Protein AF-A0A960MSH1-F1 (afdb_monomer_lite)

Folds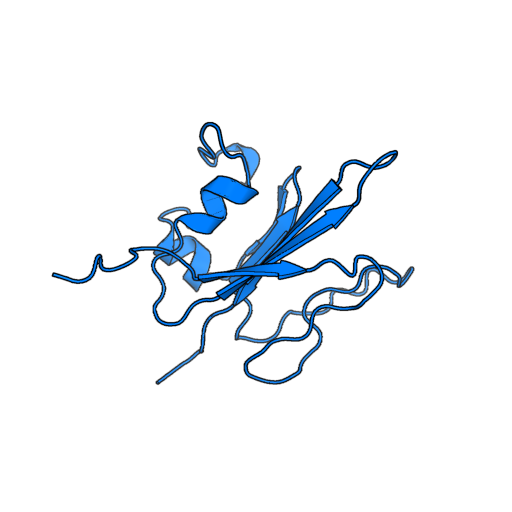eek 3Di:
DPPPQQWAAEDEDADQQDFDADPPPRHGAGHNDDPDPPPPDGPPFWAWKDKQVWTPDHDPVNCVQLVQVVPDTVRDCCPPCGPNSSNRNRRAPPKYKYWYADDPPVRMIIIIIGDDPDD

Secondary structure (DSSP, 8-state):
------S-EEEEES-SSSPEEPTTT--EEE-SS-S-----PPPTTEEEEEETTEEEEE-HHHHHHHT-TT--GGGS--GGGHHHHHHTT---TT-EEEEEEE-TTT-EEEEEEE--S--

Structure (mmCIF, N/CA/C/O backbone):
data_AF-A0A960MSH1-F1
#
_entry.id   AF-A0A960MSH1-F1
#
loop_
_atom_site.group_PDB
_atom_site.id
_atom_site.type_symbol
_atom_site.label_atom_id
_atom_site.label_alt_id
_atom_site.label_comp_id
_atom_site.label_asym_id
_atom_site.label_entity_id
_atom_site.label_seq_id
_atom_site.pdbx_PDB_ins_code
_atom_site.Cartn_x
_atom_site.Cartn_y
_atom_site.Cartn_z
_atom_site.occupancy
_atom_site.B_iso_or_equiv
_atom_site.auth_seq_id
_atom_site.auth_comp_id
_atom_site.auth_asym_id
_atom_site.auth_atom_id
_atom_site.pdbx_PDB_model_num
ATOM 1 N N . MET A 1 1 ? 14.707 -13.892 22.838 1.00 38.44 1 MET A N 1
ATOM 2 C CA . MET A 1 1 ? 13.590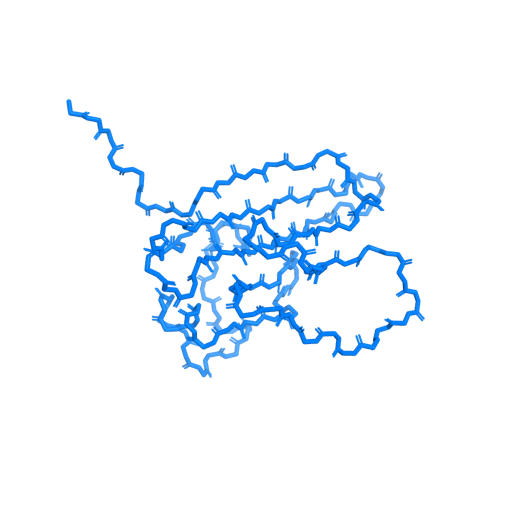 -12.949 22.614 1.00 38.44 1 MET A CA 1
ATOM 3 C C . MET A 1 1 ? 13.435 -12.816 21.108 1.00 38.44 1 MET A C 1
ATOM 5 O O . MET A 1 1 ? 14.391 -12.403 20.467 1.00 38.44 1 MET A O 1
ATOM 9 N N . LYS A 1 2 ? 12.336 -13.308 20.522 1.00 41.94 2 LYS A N 1
ATOM 10 C CA . LYS A 1 2 ? 12.102 -13.177 19.074 1.00 41.94 2 LYS A CA 1
ATOM 11 C C . LYS A 1 2 ? 11.773 -11.710 18.800 1.00 41.94 2 LYS A C 1
ATOM 13 O O . LYS A 1 2 ? 10.944 -11.150 19.511 1.00 41.94 2 LYS A O 1
ATOM 18 N N . GLN A 1 3 ? 12.471 -11.093 17.852 1.00 42.44 3 GLN A N 1
ATOM 19 C CA . GLN A 1 3 ? 12.178 -9.729 17.425 1.00 42.44 3 GLN A CA 1
ATOM 20 C C . GLN A 1 3 ? 10.721 -9.696 16.950 1.00 42.44 3 GLN A C 1
ATOM 22 O O . GLN A 1 3 ? 10.353 -10.428 16.034 1.00 42.44 3 GLN A O 1
ATOM 27 N N . SER A 1 4 ? 9.881 -8.922 17.634 1.00 51.59 4 SER A N 1
ATOM 28 C CA . SER A 1 4 ? 8.543 -8.606 17.149 1.00 51.59 4 SER A CA 1
ATOM 29 C C . SER A 1 4 ? 8.742 -7.724 15.926 1.00 51.59 4 SER A C 1
ATOM 31 O O . SER A 1 4 ? 9.224 -6.604 16.066 1.00 51.59 4 SER A O 1
ATOM 33 N N . GLN A 1 5 ? 8.468 -8.236 14.731 1.00 54.06 5 GLN A N 1
ATOM 34 C CA . GLN A 1 5 ? 8.524 -7.432 13.516 1.00 54.06 5 GLN A CA 1
ATOM 35 C C . GLN A 1 5 ? 7.362 -6.428 13.589 1.00 54.06 5 GLN A C 1
ATOM 37 O O . GLN A 1 5 ? 6.200 -6.818 13.555 1.00 54.06 5 GLN A O 1
ATOM 42 N N . THR A 1 6 ? 7.663 -5.149 13.812 1.00 66.88 6 THR A N 1
ATOM 43 C CA . THR A 1 6 ? 6.673 -4.073 14.010 1.00 66.88 6 THR A CA 1
ATOM 44 C C . THR A 1 6 ? 6.268 -3.424 12.683 1.00 66.88 6 THR A C 1
ATOM 46 O O . THR A 1 6 ? 6.321 -2.205 12.554 1.00 66.88 6 THR A O 1
ATOM 49 N N . GLY A 1 7 ? 5.924 -4.228 11.677 1.00 79.62 7 GLY A N 1
ATOM 50 C CA . GLY A 1 7 ? 5.531 -3.740 10.355 1.00 79.62 7 GLY A CA 1
ATOM 51 C C . GLY A 1 7 ? 4.824 -4.811 9.527 1.00 79.62 7 GLY A C 1
ATOM 52 O O . GLY A 1 7 ? 4.854 -5.994 9.873 1.00 79.62 7 GLY A O 1
ATOM 53 N N . ILE A 1 8 ? 4.186 -4.379 8.444 1.00 95.88 8 ILE A N 1
ATOM 54 C CA . ILE A 1 8 ? 3.476 -5.233 7.487 1.00 95.88 8 ILE A CA 1
ATOM 55 C C . ILE A 1 8 ? 4.394 -6.322 6.913 1.00 95.88 8 ILE A C 1
ATOM 57 O O . ILE A 1 8 ? 5.559 -6.075 6.592 1.00 95.88 8 ILE A O 1
ATOM 61 N N . GLN A 1 9 ? 3.876 -7.544 6.763 1.00 97.06 9 GLN A N 1
ATOM 62 C CA . GLN A 1 9 ? 4.626 -8.619 6.109 1.00 97.06 9 GLN A CA 1
ATOM 63 C C . GLN A 1 9 ? 4.782 -8.301 4.622 1.00 97.06 9 GLN A C 1
ATOM 65 O O . GLN A 1 9 ? 3.812 -7.929 3.973 1.00 97.06 9 GLN A O 1
ATOM 70 N N . ARG A 1 10 ? 5.975 -8.480 4.055 1.00 95.94 10 ARG A N 1
ATOM 71 C CA . ARG A 1 10 ? 6.237 -8.224 2.632 1.00 95.94 10 ARG A CA 1
ATOM 72 C C . ARG A 1 10 ? 6.391 -9.531 1.863 1.00 95.94 10 ARG A C 1
ATOM 74 O O . ARG A 1 10 ? 7.136 -10.409 2.290 1.00 95.94 10 ARG A O 1
ATOM 81 N N . VAL A 1 11 ? 5.749 -9.615 0.701 1.00 96.25 11 VAL A N 1
ATOM 82 C CA . VAL A 1 11 ? 5.972 -10.665 -0.298 1.00 96.25 11 VAL A CA 1
ATOM 83 C C . VAL A 1 11 ? 6.335 -10.008 -1.623 1.00 96.25 11 VAL A C 1
ATOM 85 O O . VAL A 1 11 ? 5.593 -9.169 -2.131 1.00 96.25 11 VAL A O 1
ATOM 88 N N . GLU A 1 12 ? 7.477 -10.390 -2.181 1.00 95.00 12 GLU A N 1
ATOM 89 C CA . GLU A 1 12 ? 7.897 -9.947 -3.510 1.00 95.00 12 GLU A CA 1
ATOM 90 C C . GLU A 1 12 ? 7.407 -10.940 -4.558 1.00 95.00 12 GLU A C 1
ATOM 92 O O . GLU A 1 12 ? 7.591 -12.154 -4.425 1.00 95.00 12 GLU A O 1
ATOM 97 N N . LEU A 1 13 ? 6.745 -10.420 -5.586 1.00 91.44 13 LEU A N 1
ATOM 98 C CA . LEU A 1 13 ? 6.201 -11.203 -6.682 1.00 91.44 13 LEU A CA 1
ATOM 99 C C . LEU A 1 13 ? 7.072 -10.998 -7.925 1.00 91.44 13 LEU A C 1
ATOM 101 O O . LEU A 1 13 ? 7.352 -9.874 -8.328 1.00 91.44 13 LEU A O 1
ATOM 105 N N . ASN A 1 14 ? 7.466 -12.104 -8.557 1.00 85.69 14 ASN A N 1
ATOM 106 C CA . ASN A 1 14 ? 8.267 -12.089 -9.788 1.00 85.69 14 ASN A CA 1
ATOM 107 C C . ASN A 1 14 ? 7.409 -12.019 -11.065 1.00 85.69 14 ASN A C 1
ATOM 109 O O . ASN A 1 14 ? 7.944 -11.932 -12.167 1.00 85.69 14 ASN A O 1
ATOM 113 N N . CYS A 1 15 ? 6.086 -12.128 -10.932 1.00 77.25 15 CYS A N 1
ATOM 114 C CA . CYS A 1 15 ? 5.139 -12.094 -12.038 1.00 77.25 15 CYS A CA 1
ATOM 115 C C . CYS A 1 15 ? 4.523 -10.696 -12.162 1.00 77.25 15 CYS A C 1
ATOM 117 O O . CYS A 1 15 ? 3.683 -10.311 -11.357 1.00 77.25 15 CYS A O 1
ATOM 119 N N . TYR A 1 16 ? 4.944 -9.957 -13.186 1.00 75.19 16 TYR A N 1
ATOM 120 C CA . TYR A 1 16 ? 4.487 -8.592 -13.453 1.00 75.19 16 TYR A CA 1
ATOM 121 C C . TYR A 1 16 ? 3.272 -8.517 -14.387 1.00 75.19 16 TYR A C 1
ATOM 123 O O . TYR A 1 16 ? 2.647 -7.470 -14.466 1.00 75.19 16 TYR A O 1
ATOM 131 N N . ASP A 1 17 ? 2.907 -9.620 -15.046 1.00 80.19 17 ASP A N 1
ATOM 132 C CA . ASP A 1 17 ? 1.748 -9.685 -15.952 1.00 80.19 17 ASP A CA 1
ATOM 133 C C . ASP A 1 17 ? 0.502 -10.304 -15.297 1.00 80.19 17 ASP A C 1
ATOM 135 O O . ASP A 1 17 ? -0.554 -10.397 -15.918 1.00 80.19 17 ASP A O 1
ATOM 139 N N . ASN A 1 18 ? 0.620 -10.777 -14.052 1.00 84.12 18 ASN A N 1
ATOM 140 C CA . ASN A 1 18 ? -0.473 -11.461 -13.372 1.00 84.12 18 ASN A CA 1
ATOM 141 C C . ASN A 1 18 ? -1.237 -10.499 -12.456 1.00 84.12 18 ASN A C 1
ATOM 143 O O . ASN A 1 18 ? -0.610 -9.734 -11.719 1.00 84.12 18 ASN A O 1
ATOM 147 N N . PRO A 1 19 ? -2.577 -10.593 -12.413 1.00 88.06 19 PRO A N 1
ATOM 148 C CA . PRO A 1 19 ? -3.362 -9.831 -11.459 1.00 88.06 19 PRO A CA 1
ATOM 149 C C . PRO A 1 19 ? -3.019 -10.239 -10.026 1.00 88.06 19 PRO A C 1
ATOM 151 O O . PRO A 1 19 ? -2.773 -11.411 -9.717 1.00 88.06 19 PRO A O 1
ATOM 154 N N . ILE A 1 20 ? -3.060 -9.260 -9.128 1.00 90.62 20 ILE A N 1
ATOM 155 C CA . ILE A 1 20 ? -2.971 -9.508 -7.697 1.00 90.62 20 ILE A CA 1
ATOM 156 C C . ILE A 1 20 ? -4.380 -9.751 -7.167 1.00 90.62 20 ILE A C 1
ATOM 158 O O . ILE A 1 20 ? -5.259 -8.890 -7.246 1.00 90.62 20 ILE A O 1
ATOM 162 N N . TYR A 1 21 ? -4.568 -10.908 -6.543 1.00 93.12 21 TYR A N 1
ATOM 163 C CA . TYR A 1 21 ? -5.780 -11.240 -5.806 1.00 93.12 21 TYR A CA 1
ATOM 164 C C . TYR A 1 21 ? -5.605 -10.958 -4.318 1.00 93.12 21 TYR A C 1
ATOM 166 O O . TYR A 1 21 ? -4.530 -11.143 -3.744 1.00 93.12 21 TYR A O 1
ATOM 174 N N . CYS A 1 22 ? -6.694 -10.560 -3.669 1.00 95.38 22 CYS A N 1
ATOM 175 C CA . CYS A 1 22 ? -6.752 -10.444 -2.228 1.00 95.38 22 CYS A CA 1
ATOM 176 C C . CYS A 1 22 ? -6.540 -11.820 -1.573 1.00 95.38 22 CYS A C 1
ATOM 178 O O . CYS A 1 22 ? -7.334 -12.732 -1.824 1.00 95.38 22 CYS A O 1
ATOM 180 N N . PRO A 1 23 ? -5.558 -11.969 -0.665 1.00 95.88 23 PRO A N 1
ATOM 181 C CA . PRO A 1 23 ? -5.289 -13.246 -0.007 1.00 95.88 23 PRO A CA 1
ATOM 182 C C . PRO A 1 23 ? -6.383 -13.662 0.992 1.00 95.88 23 PRO A C 1
ATOM 184 O O . PRO A 1 23 ? -6.394 -14.804 1.438 1.00 95.88 23 PRO A O 1
ATOM 187 N N . PHE A 1 24 ? -7.304 -12.757 1.341 1.00 95.62 24 PHE A N 1
ATOM 188 C CA . PHE A 1 24 ? -8.358 -13.006 2.328 1.00 95.62 24 PHE A CA 1
ATOM 189 C C . PHE A 1 24 ? -9.698 -13.418 1.706 1.00 95.62 24 PHE A C 1
ATOM 191 O O . PHE A 1 24 ? -10.404 -14.243 2.277 1.00 95.62 24 PHE A O 1
ATOM 198 N N . CYS A 1 25 ? -10.071 -12.864 0.545 1.00 95.31 25 CYS A N 1
ATOM 199 C CA . CYS A 1 25 ? -11.365 -13.159 -0.093 1.00 95.31 25 CYS A CA 1
ATOM 200 C C . CYS A 1 25 ? -11.291 -13.558 -1.571 1.00 95.31 25 CYS A C 1
ATOM 202 O O . CYS A 1 25 ? -12.328 -13.843 -2.163 1.00 95.31 25 CYS A O 1
ATOM 204 N N . GLY A 1 26 ? -10.105 -13.554 -2.188 1.00 93.75 26 GLY A N 1
ATOM 205 C CA . GLY A 1 26 ? -9.928 -13.931 -3.592 1.00 93.75 26 GLY A CA 1
ATOM 206 C C . GLY A 1 26 ? -10.436 -12.911 -4.617 1.00 93.75 26 GLY A C 1
ATOM 207 O O . GLY A 1 26 ? -10.361 -13.179 -5.811 1.00 93.75 26 GLY A O 1
ATOM 208 N N . ALA A 1 27 ? -10.936 -11.744 -4.195 1.00 92.94 27 ALA A N 1
ATOM 209 C CA . ALA A 1 27 ? -11.280 -10.661 -5.117 1.00 92.94 27 ALA A CA 1
ATOM 210 C C . ALA A 1 27 ? -10.021 -10.112 -5.808 1.00 92.94 27 ALA A C 1
ATOM 212 O O . ALA A 1 27 ? -8.968 -10.020 -5.175 1.00 92.94 27 ALA A O 1
ATOM 213 N N . VAL A 1 28 ? -10.130 -9.710 -7.075 1.00 91.25 28 VAL A N 1
ATOM 214 C CA . VAL A 1 28 ? -9.047 -8.996 -7.769 1.00 91.25 28 VAL A CA 1
ATOM 215 C C . VAL A 1 28 ? -8.824 -7.651 -7.078 1.00 91.25 28 VAL A C 1
ATOM 217 O O . VAL A 1 28 ? -9.781 -6.936 -6.778 1.00 91.25 28 VAL A O 1
ATOM 220 N N . ALA A 1 29 ? -7.568 -7.343 -6.770 1.00 90.25 29 ALA A N 1
ATOM 221 C CA . ALA A 1 29 ? -7.164 -6.116 -6.090 1.00 90.25 29 ALA A CA 1
ATOM 222 C C . ALA A 1 29 ? -6.362 -5.177 -6.997 1.00 90.25 29 ALA A C 1
ATOM 224 O O . ALA A 1 29 ? -6.430 -3.969 -6.804 1.00 90.25 29 ALA A O 1
ATOM 225 N N . PHE A 1 30 ? -5.620 -5.725 -7.961 1.00 86.75 30 PHE A N 1
ATOM 226 C CA . PHE A 1 30 ? -4.838 -4.968 -8.936 1.00 86.75 30 PHE A CA 1
ATOM 227 C C . PHE A 1 30 ? -4.710 -5.778 -10.231 1.00 86.75 30 PHE A C 1
ATOM 229 O O . PHE A 1 30 ? -4.435 -6.980 -10.179 1.00 86.75 30 PHE A O 1
ATOM 236 N N . GLU A 1 31 ? -4.912 -5.125 -11.373 1.00 82.38 31 GLU A N 1
ATOM 237 C CA . GLU A 1 31 ? -4.734 -5.689 -12.715 1.00 82.38 31 GLU A CA 1
ATOM 238 C C . GLU A 1 31 ? -3.689 -4.869 -13.468 1.00 82.38 31 GLU A C 1
ATOM 240 O O . GLU A 1 31 ? -3.683 -3.644 -13.392 1.00 82.38 31 GLU A O 1
ATOM 245 N N . THR A 1 32 ? -2.816 -5.547 -14.205 1.00 65.94 32 THR A N 1
ATOM 246 C CA . THR A 1 32 ? -1.708 -4.925 -14.941 1.00 65.94 32 THR A CA 1
ATOM 247 C C . THR A 1 32 ? -2.071 -4.592 -16.388 1.00 65.94 32 THR A C 1
ATOM 249 O O . THR A 1 32 ? -1.422 -3.738 -16.985 1.00 65.94 32 THR A O 1
ATOM 252 N N . ASP A 1 33 ? -3.093 -5.249 -16.956 1.00 61.34 33 ASP A N 1
ATOM 253 C CA . ASP A 1 33 ? -3.312 -5.271 -18.409 1.00 61.34 33 ASP A CA 1
ATOM 254 C C . ASP A 1 33 ? -4.789 -5.291 -18.840 1.00 61.34 33 ASP A C 1
ATOM 256 O O . ASP A 1 33 ? -5.229 -6.105 -19.654 1.00 61.34 33 ASP A O 1
ATOM 260 N N . SER A 1 34 ? -5.606 -4.380 -18.319 1.00 48.34 34 SER A N 1
ATOM 261 C CA . SER A 1 34 ? -6.920 -4.146 -18.910 1.00 48.34 34 SER A CA 1
ATOM 262 C C . SER A 1 34 ? -7.061 -2.668 -19.245 1.00 48.34 34 SER A C 1
ATOM 264 O O . SER A 1 34 ? -7.154 -1.811 -18.375 1.00 48.34 34 SER A O 1
ATOM 266 N N . GLY A 1 35 ? -7.088 -2.351 -20.548 1.00 44.91 35 GLY A N 1
ATOM 267 C CA . GLY A 1 35 ? -7.379 -1.028 -21.127 1.00 44.91 35 GLY A CA 1
ATOM 268 C C . GLY A 1 35 ? -8.784 -0.489 -20.808 1.00 44.91 35 GLY A C 1
ATOM 269 O O . GLY A 1 35 ? -9.419 0.166 -21.634 1.00 44.91 35 GLY A O 1
ATOM 270 N N . LYS A 1 36 ? -9.289 -0.802 -19.618 1.00 42.25 36 LYS A N 1
ATOM 271 C CA . LYS A 1 36 ? -10.492 -0.320 -18.975 1.00 42.25 36 LYS A CA 1
ATOM 272 C C . LYS A 1 36 ? -10.116 0.040 -17.539 1.00 42.25 36 LYS A C 1
ATOM 274 O O . LYS A 1 36 ? -10.245 -0.776 -16.636 1.00 42.25 36 LYS A O 1
ATOM 279 N N . HIS A 1 37 ? -9.732 1.295 -17.329 1.00 45.91 37 HIS A N 1
ATOM 280 C CA . HIS A 1 37 ? -9.761 1.938 -16.013 1.00 45.91 37 HIS A CA 1
ATOM 281 C C . HIS A 1 37 ? -11.221 2.116 -15.547 1.00 45.91 37 HIS A C 1
ATOM 283 O O . HIS A 1 37 ? -11.680 3.227 -15.288 1.00 45.91 37 HIS A O 1
ATOM 289 N N . GLU A 1 38 ? -12.015 1.044 -15.517 1.00 47.75 38 GLU A N 1
ATOM 290 C CA . GLU A 1 38 ? -13.261 1.078 -14.767 1.00 47.75 38 GLU A CA 1
ATOM 291 C C . GLU A 1 38 ? -12.885 1.034 -13.294 1.00 47.75 38 GLU A C 1
ATOM 293 O O . GLU A 1 38 ? -12.044 0.243 -12.877 1.00 47.75 38 GLU A O 1
ATOM 298 N N . SER A 1 39 ? -13.473 1.950 -12.530 1.00 55.75 39 SER A N 1
ATOM 299 C CA . SER A 1 39 ? -13.198 2.225 -11.124 1.00 55.75 39 SER A CA 1
ATOM 300 C C . SER A 1 39 ? -13.555 1.015 -10.255 1.00 55.75 39 SER A C 1
ATOM 302 O O . SER A 1 39 ? -14.573 1.006 -9.558 1.00 55.75 39 SER A O 1
ATOM 304 N N . MET A 1 40 ? -12.756 -0.047 -10.332 1.00 63.78 40 MET A N 1
ATOM 305 C CA . MET A 1 40 ? -12.946 -1.246 -9.542 1.00 63.78 40 MET A CA 1
ATOM 306 C C . MET A 1 40 ? -12.707 -0.856 -8.092 1.00 63.78 40 MET A C 1
ATOM 308 O O . MET A 1 40 ? -11.586 -0.567 -7.685 1.00 63.78 40 MET A O 1
ATOM 312 N N . LYS A 1 41 ? -13.787 -0.790 -7.310 1.00 78.38 41 LYS A N 1
ATOM 313 C CA . LYS A 1 41 ? -13.677 -0.554 -5.874 1.00 78.38 41 LYS A CA 1
ATOM 314 C C . LYS A 1 41 ? -12.956 -1.753 -5.259 1.00 78.38 41 LYS A C 1
ATOM 316 O O . LYS A 1 41 ? -13.499 -2.860 -5.341 1.00 78.38 41 LYS A O 1
ATOM 321 N N . PRO A 1 42 ? -11.781 -1.558 -4.640 1.00 88.75 42 PRO A N 1
ATOM 322 C CA . PRO A 1 42 ? -11.078 -2.649 -3.988 1.00 88.75 42 PRO A CA 1
ATOM 323 C C . PRO A 1 42 ? -11.952 -3.273 -2.896 1.00 88.75 42 PRO A C 1
ATOM 325 O O . PRO A 1 42 ? -12.794 -2.604 -2.290 1.00 88.75 42 PRO A O 1
ATOM 328 N N . CYS A 1 43 ? -11.771 -4.569 -2.634 1.00 94.12 43 CYS A N 1
ATOM 329 C CA . CYS A 1 43 ? -12.486 -5.214 -1.535 1.00 94.12 43 CYS A CA 1
ATOM 330 C C . CYS A 1 43 ? -12.095 -4.591 -0.182 1.00 94.12 43 CYS A C 1
ATOM 332 O O . CYS A 1 43 ? -11.017 -4.012 -0.042 1.00 94.12 43 CYS A O 1
ATOM 334 N N . GLY A 1 44 ? -12.926 -4.786 0.847 1.00 95.44 44 GLY A N 1
ATOM 335 C CA . GLY A 1 44 ? -12.692 -4.219 2.183 1.00 95.44 44 GLY A CA 1
ATOM 336 C C . GLY A 1 44 ? -11.377 -4.642 2.852 1.00 95.44 44 GLY A C 1
ATOM 337 O O . GLY A 1 44 ? -10.997 -4.031 3.842 1.00 95.44 44 GLY A O 1
ATOM 338 N N . HIS A 1 45 ? -10.674 -5.649 2.319 1.00 97.25 45 HIS A N 1
ATOM 339 C CA . HIS A 1 45 ? -9.360 -6.083 2.794 1.00 97.25 45 HIS A CA 1
ATOM 340 C C . HIS A 1 45 ? -8.189 -5.292 2.218 1.00 97.25 45 HIS A C 1
ATOM 342 O O . HIS A 1 45 ? -7.105 -5.370 2.794 1.00 97.25 45 HIS A O 1
ATOM 348 N N . VAL A 1 46 ? -8.373 -4.514 1.152 1.00 97.12 46 VAL A N 1
ATOM 349 C CA . VAL A 1 46 ? -7.309 -3.661 0.605 1.00 97.12 46 VAL A CA 1
ATOM 350 C C . VAL A 1 46 ? -7.086 -2.464 1.526 1.00 97.12 46 VAL A C 1
ATOM 352 O O . VAL A 1 46 ? -8.032 -1.859 2.031 1.00 97.12 46 VAL A O 1
ATOM 355 N N . LEU A 1 47 ? -5.822 -2.177 1.818 1.00 97.56 47 LEU A N 1
ATOM 356 C CA . LEU A 1 47 ? -5.391 -1.028 2.607 1.00 97.56 47 LEU A CA 1
ATOM 357 C C . LEU A 1 47 ? -4.997 0.136 1.709 1.00 97.56 47 LEU A C 1
ATOM 359 O O . LEU A 1 47 ? -5.445 1.258 1.942 1.00 97.56 47 LEU A O 1
ATOM 363 N N . PHE A 1 48 ? -4.181 -0.160 0.702 1.00 97.25 48 PHE A N 1
ATOM 364 C CA . PHE A 1 48 ? -3.650 0.798 -0.254 1.00 97.25 48 PHE A CA 1
ATOM 365 C C . PHE A 1 48 ? -3.326 0.112 -1.586 1.00 97.25 48 PHE A C 1
ATOM 367 O O . PHE A 1 48 ? -3.005 -1.082 -1.613 1.00 97.25 48 PHE A O 1
ATOM 374 N N . LEU A 1 49 ? -3.379 0.898 -2.659 1.00 95.69 49 LEU A N 1
ATOM 375 C CA . LEU A 1 49 ? -2.761 0.633 -3.957 1.00 95.69 49 LEU A CA 1
ATOM 376 C C . LEU A 1 49 ? -1.812 1.797 -4.226 1.00 95.69 49 LEU A C 1
ATOM 378 O O . LEU A 1 49 ? -2.254 2.946 -4.222 1.00 95.69 49 LEU A O 1
ATOM 382 N N . ALA A 1 50 ? -0.525 1.513 -4.393 1.00 95.25 50 ALA A N 1
ATOM 383 C CA . ALA A 1 50 ? 0.492 2.530 -4.625 1.00 95.25 50 ALA A CA 1
ATOM 384 C C . ALA A 1 50 ? 1.467 2.097 -5.714 1.00 95.25 50 ALA A C 1
ATOM 386 O O . ALA A 1 50 ? 1.704 0.905 -5.910 1.00 95.25 50 ALA A O 1
ATOM 387 N N . HIS A 1 51 ? 2.080 3.077 -6.353 1.00 93.31 51 HIS A N 1
ATOM 388 C CA . HIS A 1 51 ? 3.234 2.918 -7.223 1.00 93.31 51 HIS A CA 1
ATOM 389 C C . HIS A 1 51 ? 4.317 3.928 -6.838 1.00 93.31 51 HIS A C 1
ATOM 391 O O . HIS A 1 51 ? 4.171 4.669 -5.868 1.00 93.31 51 HIS A O 1
ATOM 397 N N . ASP A 1 52 ? 5.422 3.957 -7.579 1.00 92.44 52 ASP A N 1
ATOM 398 C CA . ASP A 1 52 ? 6.563 4.831 -7.273 1.00 92.44 52 ASP A CA 1
ATOM 399 C C . ASP A 1 52 ? 6.247 6.336 -7.325 1.00 92.44 52 ASP A C 1
ATOM 401 O O . ASP A 1 52 ? 7.016 7.137 -6.797 1.00 92.44 52 ASP A O 1
ATOM 405 N N . GLU A 1 53 ? 5.118 6.726 -7.921 1.00 92.56 53 GLU A N 1
ATOM 406 C CA . GLU A 1 53 ? 4.732 8.133 -8.096 1.00 92.56 53 GLU A CA 1
ATOM 407 C C . GLU A 1 53 ? 3.549 8.558 -7.215 1.00 92.56 53 GLU A C 1
ATOM 409 O O . GLU A 1 53 ? 3.315 9.757 -7.082 1.00 92.56 53 GLU A O 1
ATOM 414 N N . GLY A 1 54 ? 2.816 7.623 -6.598 1.00 94.50 54 GLY A N 1
ATOM 415 C CA . GLY A 1 54 ? 1.633 7.979 -5.817 1.00 94.50 54 GLY A CA 1
ATOM 416 C C . GLY A 1 54 ? 0.783 6.817 -5.319 1.00 94.50 54 GLY A C 1
ATOM 417 O O . GLY A 1 54 ? 1.024 5.646 -5.630 1.00 94.50 54 GLY A O 1
ATOM 418 N N . PHE A 1 55 ? -0.254 7.160 -4.558 1.00 94.88 55 PHE A N 1
ATOM 419 C CA . PHE A 1 55 ? -1.357 6.263 -4.219 1.00 94.88 55 PHE A CA 1
ATOM 420 C C . PHE A 1 55 ? -2.501 6.365 -5.235 1.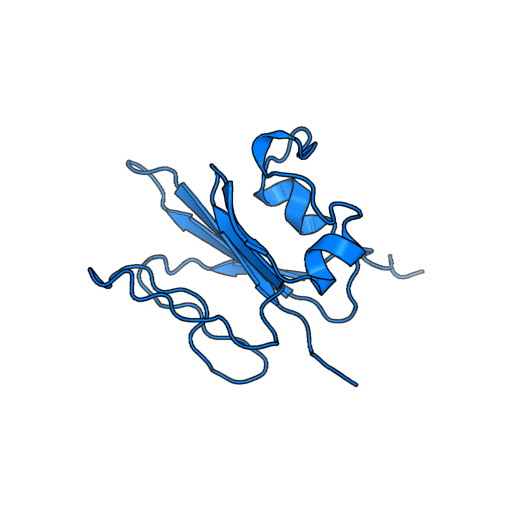00 94.88 55 PHE A C 1
ATOM 422 O O . PHE A 1 55 ? -3.121 7.414 -5.393 1.00 94.88 55 PHE A O 1
ATOM 429 N N . GLU A 1 56 ? -2.890 5.234 -5.823 1.00 92.81 56 GLU A N 1
ATOM 430 C CA . GLU A 1 56 ? -4.147 5.113 -6.579 1.00 92.81 56 GLU A CA 1
ATOM 431 C C . GLU A 1 56 ? -5.351 4.938 -5.647 1.00 92.81 56 GLU A C 1
ATOM 433 O O . GLU A 1 56 ? -6.471 5.358 -5.945 1.00 92.81 56 GLU A O 1
ATOM 438 N N . TYR A 1 57 ? -5.131 4.289 -4.502 1.00 94.31 57 TYR A N 1
ATOM 439 C CA . TYR A 1 57 ? -6.162 4.042 -3.507 1.00 94.31 57 TYR A CA 1
ATOM 440 C C . TYR A 1 57 ? -5.578 4.037 -2.101 1.00 94.31 57 TYR A C 1
ATOM 442 O O . TYR A 1 57 ? -4.532 3.440 -1.844 1.00 94.31 57 TYR A O 1
ATOM 450 N N . ARG A 1 58 ? -6.331 4.623 -1.169 1.00 96.00 58 ARG A N 1
ATOM 451 C CA . ARG A 1 58 ? -6.118 4.523 0.273 1.00 96.00 58 ARG A CA 1
ATOM 452 C C . ARG A 1 58 ? -7.452 4.254 0.949 1.00 96.00 58 ARG A C 1
ATOM 454 O O . ARG A 1 58 ? -8.469 4.848 0.602 1.00 96.00 58 ARG A O 1
ATOM 461 N N . SER A 1 59 ? -7.447 3.331 1.899 1.00 95.94 59 SER A N 1
ATOM 462 C CA . SER A 1 59 ? -8.592 3.102 2.781 1.00 95.94 59 SER A CA 1
ATOM 463 C C . SER A 1 59 ? -8.512 4.004 4.013 1.00 95.94 59 SER A C 1
ATOM 465 O O . SER A 1 59 ? -7.420 4.263 4.515 1.00 95.94 59 SER A O 1
ATOM 467 N N . ASP A 1 60 ? -9.658 4.378 4.584 1.00 95.75 60 ASP A N 1
ATOM 468 C CA . ASP A 1 60 ? -9.708 5.192 5.811 1.00 95.75 60 ASP A CA 1
ATOM 469 C C . ASP A 1 60 ? -8.908 4.566 6.967 1.00 95.75 60 ASP A C 1
ATOM 471 O O . ASP A 1 60 ? -8.262 5.260 7.749 1.00 95.75 60 ASP A O 1
ATOM 475 N N . ARG A 1 61 ? -8.906 3.229 7.066 1.00 95.50 61 ARG A N 1
ATOM 476 C CA . ARG A 1 61 ? -8.134 2.502 8.089 1.00 95.50 61 ARG A CA 1
ATOM 477 C C . ARG A 1 61 ? -6.626 2.563 7.858 1.00 95.50 61 ARG A C 1
ATOM 479 O O . ARG A 1 61 ? -5.879 2.539 8.829 1.00 95.50 61 ARG A O 1
ATOM 486 N N . PHE A 1 62 ? -6.179 2.622 6.603 1.00 96.94 62 PHE A N 1
ATOM 487 C CA . PHE A 1 62 ? -4.770 2.839 6.288 1.00 96.94 62 PHE A CA 1
ATOM 488 C C . PHE A 1 62 ? -4.363 4.254 6.688 1.00 96.94 62 PHE A C 1
ATOM 490 O O . PHE A 1 62 ? -3.402 4.411 7.434 1.00 96.94 62 PHE A O 1
ATOM 497 N N . ASP A 1 63 ? -5.147 5.253 6.284 1.00 97.44 63 ASP A N 1
ATOM 498 C CA . ASP A 1 63 ? -4.867 6.649 6.610 1.00 97.44 63 ASP A CA 1
ATOM 499 C C . ASP A 1 63 ? -4.846 6.894 8.123 1.00 97.44 63 ASP A C 1
ATOM 501 O O . ASP A 1 63 ? -3.952 7.571 8.628 1.00 97.44 63 ASP A O 1
ATOM 505 N N . ALA A 1 64 ? -5.778 6.290 8.865 1.00 96.44 64 ALA A N 1
ATOM 506 C CA . ALA A 1 64 ? -5.804 6.358 10.323 1.00 96.44 64 ALA A CA 1
ATOM 507 C C . ALA A 1 64 ? -4.595 5.662 10.971 1.00 96.44 64 ALA A C 1
ATOM 509 O O . ALA A 1 64 ? -4.026 6.188 11.923 1.00 96.44 64 ALA A O 1
ATOM 510 N N . ALA A 1 65 ? -4.179 4.494 10.467 1.00 95.06 65 ALA A N 1
ATOM 511 C CA . ALA A 1 65 ? -3.028 3.764 11.007 1.00 95.06 65 ALA A CA 1
ATOM 512 C C . ALA A 1 65 ? -1.683 4.449 10.713 1.00 95.06 65 ALA A C 1
ATOM 514 O O . ALA A 1 65 ? -0.706 4.205 11.422 1.00 95.06 65 ALA A O 1
ATOM 515 N N . MET A 1 66 ? -1.640 5.275 9.668 1.00 96.06 66 MET A N 1
ATOM 516 C CA . MET A 1 66 ? -0.455 6.008 9.226 1.00 96.06 66 MET A CA 1
ATOM 517 C C . MET A 1 66 ? -0.453 7.480 9.668 1.00 96.06 66 MET A C 1
ATOM 519 O O . MET A 1 66 ? 0.515 8.174 9.381 1.00 96.06 66 MET A O 1
ATOM 523 N N . ASP A 1 67 ? -1.498 7.940 10.366 1.00 96.31 67 ASP A N 1
ATOM 524 C CA . ASP A 1 67 ? -1.688 9.334 10.808 1.00 96.31 67 ASP A CA 1
ATOM 525 C C . ASP A 1 67 ? -1.671 10.360 9.651 1.00 96.31 67 ASP A C 1
ATOM 527 O O . ASP A 1 67 ? -1.076 11.431 9.733 1.00 96.31 67 ASP A O 1
ATOM 531 N N . ILE A 1 68 ? -2.326 10.017 8.534 1.00 96.94 68 ILE A N 1
ATOM 532 C CA . ILE A 1 68 ? -2.382 10.826 7.295 1.00 96.94 68 ILE A CA 1
ATOM 533 C C . ILE A 1 68 ? -3.819 11.093 6.817 1.00 96.94 68 ILE A C 1
ATOM 535 O O . ILE A 1 68 ? -4.062 11.337 5.631 1.00 96.94 68 ILE A O 1
ATOM 539 N N . VAL A 1 69 ? -4.797 11.023 7.724 1.00 97.25 69 VAL A N 1
ATOM 540 C CA . VAL A 1 69 ? -6.213 11.267 7.408 1.00 97.25 69 VAL A CA 1
ATOM 541 C C . VAL A 1 69 ? -6.394 12.669 6.829 1.00 97.25 69 VAL A C 1
ATOM 543 O O . VAL A 1 69 ? -6.112 13.667 7.486 1.00 97.25 69 VAL A O 1
ATOM 546 N N . GLY A 1 70 ? -6.900 12.742 5.596 1.00 95.12 70 GLY A N 1
ATOM 547 C CA . GLY A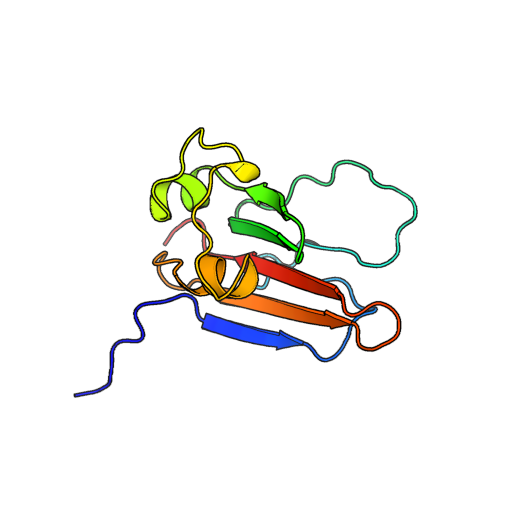 1 70 ? -7.112 14.008 4.885 1.00 95.12 70 GLY A CA 1
ATOM 548 C C . GLY A 1 70 ? -5.834 14.660 4.343 1.00 95.12 70 GLY A C 1
ATOM 549 O O . GLY A 1 70 ? -5.919 15.719 3.723 1.00 95.12 70 GLY A O 1
ATOM 550 N N . THR A 1 71 ? -4.668 14.038 4.533 1.00 97.12 71 THR A N 1
ATOM 551 C CA . THR A 1 71 ? -3.399 14.502 3.967 1.00 97.12 71 THR A CA 1
ATOM 552 C C . THR A 1 71 ? -3.343 14.125 2.485 1.00 97.12 71 THR A C 1
ATOM 554 O O . THR A 1 71 ? -3.513 12.943 2.170 1.00 97.12 71 THR A O 1
ATOM 557 N N . PRO A 1 72 ? -3.147 15.083 1.560 1.00 95.25 72 PRO A N 1
ATOM 558 C CA . PRO A 1 72 ? -2.948 14.782 0.144 1.00 95.25 72 PRO A CA 1
ATOM 559 C C . PRO A 1 72 ? -1.600 14.091 -0.077 1.00 95.25 72 PRO A C 1
ATOM 561 O O . PRO A 1 72 ? -0.699 14.212 0.751 1.00 95.25 72 PRO A O 1
ATOM 564 N N . ASP A 1 73 ? -1.473 13.374 -1.189 1.00 93.38 73 ASP A N 1
ATOM 565 C CA . ASP A 1 73 ? -0.338 12.487 -1.451 1.00 93.38 73 ASP A CA 1
ATOM 566 C C . ASP A 1 73 ? 1.011 13.224 -1.416 1.00 93.38 73 ASP A C 1
ATOM 568 O O . ASP A 1 73 ? 1.954 12.839 -0.730 1.00 93.38 73 ASP A O 1
ATOM 572 N N . GLU A 1 74 ? 1.050 14.404 -2.032 1.00 94.12 74 GLU A N 1
ATOM 573 C CA . GLU A 1 74 ? 2.241 15.244 -2.166 1.00 94.12 74 GLU A CA 1
ATOM 574 C C . GLU A 1 74 ? 2.723 15.838 -0.833 1.00 94.12 74 GLU A C 1
ATOM 576 O O . GLU A 1 74 ? 3.829 16.374 -0.752 1.00 94.12 74 GLU A O 1
ATOM 581 N N . ALA A 1 75 ? 1.886 15.787 0.208 1.00 95.62 75 ALA A N 1
ATOM 582 C CA . ALA A 1 75 ? 2.208 16.277 1.544 1.00 95.62 75 ALA A CA 1
ATOM 583 C C . ALA A 1 75 ? 2.677 15.165 2.496 1.00 95.62 75 ALA A C 1
ATOM 585 O O . ALA A 1 75 ? 3.015 15.457 3.646 1.00 95.62 75 ALA A O 1
ATOM 586 N N . ILE A 1 76 ? 2.685 13.903 2.055 1.00 95.62 76 ILE A N 1
ATOM 587 C CA . ILE A 1 76 ? 3.134 12.773 2.870 1.00 95.62 76 ILE A CA 1
ATOM 588 C C . ILE A 1 76 ? 4.667 12.756 2.924 1.00 95.62 76 ILE A C 1
ATOM 590 O O . ILE A 1 76 ? 5.347 12.744 1.900 1.00 95.62 76 ILE A O 1
ATOM 594 N N . ASP A 1 77 ? 5.228 12.689 4.134 1.00 95.38 77 ASP A N 1
ATOM 595 C CA . ASP A 1 77 ? 6.661 12.446 4.322 1.00 95.38 7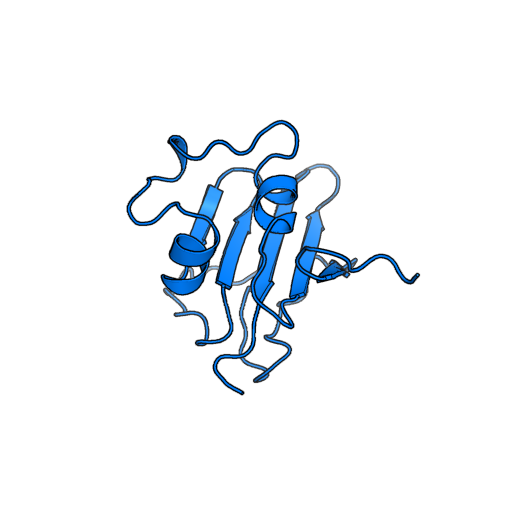7 ASP A CA 1
ATOM 596 C C . ASP A 1 77 ? 6.991 10.958 4.115 1.00 95.38 77 ASP A C 1
ATOM 598 O O . ASP A 1 77 ? 6.894 10.117 5.019 1.00 95.38 77 ASP A O 1
ATOM 602 N N . LEU A 1 78 ? 7.388 10.629 2.887 1.00 94.88 78 LEU A N 1
ATOM 603 C CA . LEU A 1 78 ? 7.765 9.271 2.498 1.00 94.88 78 LEU A CA 1
ATOM 604 C C . LEU A 1 78 ? 9.121 8.843 3.092 1.00 94.88 78 LEU A C 1
ATOM 606 O O . LEU A 1 78 ? 9.381 7.647 3.273 1.00 94.88 78 LEU A O 1
ATOM 610 N N . GLY A 1 79 ? 9.982 9.798 3.456 1.00 93.19 79 GLY A N 1
ATOM 611 C CA . GLY A 1 79 ? 11.399 9.563 3.731 1.00 93.19 79 GLY A CA 1
ATOM 612 C C . GLY A 1 79 ? 12.155 8.932 2.549 1.00 93.19 79 GLY A C 1
ATOM 613 O O . GLY A 1 79 ? 11.674 8.890 1.418 1.00 93.19 79 GLY A O 1
ATOM 614 N N . ASP A 1 80 ? 13.339 8.378 2.822 1.00 91.44 80 ASP A N 1
ATOM 615 C CA . ASP A 1 80 ? 14.272 7.900 1.780 1.00 91.44 80 ASP A CA 1
ATOM 616 C C . ASP A 1 80 ? 13.789 6.668 0.993 1.00 91.44 80 ASP A C 1
ATOM 618 O O . ASP A 1 80 ? 14.333 6.339 -0.058 1.00 91.44 80 ASP A O 1
ATOM 622 N N . GLY A 1 81 ? 12.789 5.951 1.511 1.00 91.38 81 GLY A N 1
ATOM 623 C CA . GLY A 1 81 ? 12.283 4.716 0.909 1.00 91.38 81 GLY A CA 1
ATOM 624 C C . GLY A 1 81 ? 11.138 4.909 -0.087 1.00 91.38 81 GLY A C 1
ATOM 625 O O . GLY A 1 81 ? 10.628 3.909 -0.592 1.00 91.38 81 GLY A O 1
ATOM 626 N N . GLY A 1 82 ? 10.695 6.150 -0.323 1.00 95.62 82 GLY A N 1
ATOM 627 C CA . GLY A 1 82 ? 9.538 6.445 -1.173 1.00 95.62 82 GLY A CA 1
ATOM 628 C C . GLY A 1 82 ? 8.258 5.733 -0.715 1.00 95.62 82 GLY A C 1
ATOM 629 O O . GLY A 1 82 ? 8.129 5.329 0.446 1.00 95.62 82 GLY A O 1
ATOM 630 N N . TYR A 1 83 ? 7.314 5.533 -1.637 1.00 96.50 83 TYR A N 1
ATOM 631 C CA . TYR A 1 83 ? 6.062 4.818 -1.360 1.00 96.50 83 TYR A CA 1
ATOM 632 C C . TYR A 1 83 ? 6.284 3.372 -0.913 1.00 96.50 83 TYR A C 1
ATOM 634 O O . TYR A 1 83 ? 5.549 2.878 -0.049 1.00 96.50 83 TYR A O 1
ATOM 642 N N . ASP A 1 84 ? 7.323 2.697 -1.425 1.00 96.00 84 ASP A N 1
ATOM 643 C CA . ASP A 1 84 ? 7.667 1.350 -0.972 1.00 96.00 84 ASP A CA 1
ATOM 644 C C . ASP A 1 84 ? 7.975 1.352 0.533 1.00 96.00 84 ASP A C 1
ATOM 646 O O . ASP A 1 84 ? 7.297 0.699 1.333 1.00 96.00 84 ASP A O 1
ATOM 650 N N . GLY A 1 85 ? 8.983 2.130 0.925 1.00 96.12 85 GLY A N 1
ATOM 651 C CA . GLY A 1 85 ? 9.459 2.207 2.298 1.00 96.12 85 GLY A CA 1
ATOM 652 C C . GLY A 1 85 ? 8.428 2.781 3.261 1.00 96.12 85 GLY A C 1
ATOM 653 O O . GLY A 1 85 ? 8.334 2.309 4.394 1.00 96.12 85 GLY A O 1
ATOM 654 N N . PHE A 1 86 ? 7.637 3.761 2.823 1.00 97.00 86 PHE A N 1
ATOM 655 C CA . PHE A 1 86 ? 6.557 4.334 3.621 1.00 97.00 86 PHE A CA 1
ATOM 656 C C . PHE A 1 86 ? 5.494 3.283 3.959 1.00 97.00 86 PHE A C 1
ATOM 658 O O . PHE A 1 86 ? 5.162 3.082 5.128 1.00 97.00 86 PHE A O 1
ATOM 665 N N . THR A 1 87 ? 5.020 2.538 2.958 1.00 97.19 87 THR A N 1
ATOM 666 C CA . THR A 1 87 ? 3.985 1.512 3.159 1.00 97.19 87 THR A CA 1
ATOM 667 C C . THR A 1 87 ? 4.471 0.301 3.963 1.00 97.19 87 THR A C 1
ATOM 669 O O . THR A 1 87 ? 3.652 -0.386 4.571 1.00 97.19 87 THR A O 1
ATOM 672 N N . ASN A 1 88 ? 5.785 0.070 4.075 1.00 96.75 88 ASN A N 1
ATOM 673 C CA . ASN A 1 88 ? 6.349 -0.962 4.960 1.00 96.75 88 ASN A CA 1
ATOM 674 C C . ASN A 1 88 ? 6.163 -0.651 6.466 1.00 96.75 88 ASN A C 1
ATOM 676 O O . ASN A 1 88 ? 6.358 -1.532 7.303 1.00 96.75 88 ASN A O 1
ATOM 680 N N . ARG A 1 89 ? 5.779 0.582 6.830 1.00 95.62 89 ARG A N 1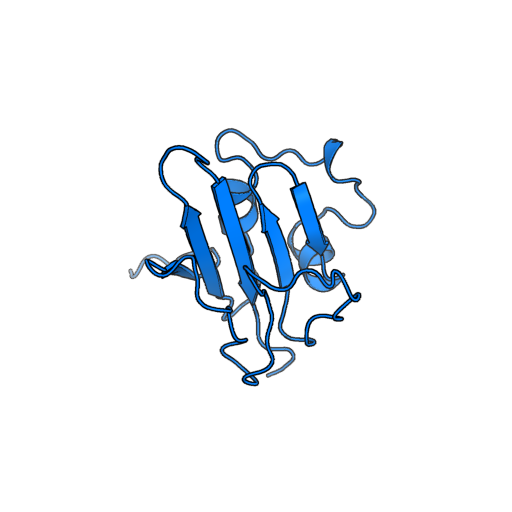
ATOM 681 C CA . ARG A 1 89 ? 5.587 1.016 8.228 1.00 95.62 89 ARG A CA 1
ATOM 682 C C . ARG A 1 89 ? 4.188 0.719 8.779 1.00 95.62 89 ARG A C 1
ATOM 684 O O . ARG A 1 89 ? 3.940 0.975 9.954 1.00 95.62 89 ARG A O 1
ATOM 691 N N . VAL A 1 90 ? 3.281 0.183 7.957 1.00 95.56 90 VAL A N 1
ATOM 692 C CA . VAL A 1 90 ? 1.911 -0.146 8.375 1.00 95.56 90 VAL A CA 1
ATOM 693 C C . VAL A 1 90 ? 1.930 -1.081 9.584 1.00 95.56 90 VAL A C 1
ATOM 695 O O . VAL A 1 90 ? 2.535 -2.151 9.550 1.00 95.56 90 VAL A O 1
ATOM 698 N N . SER A 1 91 ? 1.236 -0.672 10.647 1.00 92.94 91 SER A N 1
ATOM 699 C CA . SER A 1 91 ? 1.192 -1.363 11.944 1.00 92.94 91 SER A CA 1
ATOM 700 C C . SER A 1 91 ? -0.098 -2.160 12.176 1.00 92.94 91 SER A C 1
ATOM 702 O O . SER A 1 91 ? -0.307 -2.718 13.255 1.00 92.94 91 SER A O 1
ATOM 704 N N . ILE A 1 92 ? -0.967 -2.244 11.163 1.00 94.75 92 ILE A N 1
ATOM 705 C CA . ILE A 1 92 ? -2.209 -3.020 11.229 1.00 94.75 92 ILE A CA 1
ATOM 706 C C . ILE A 1 92 ? -1.860 -4.506 11.367 1.00 94.75 92 ILE A C 1
ATOM 708 O O . ILE A 1 92 ? -1.064 -5.046 10.595 1.00 94.75 92 ILE A O 1
ATOM 712 N N . LYS A 1 93 ? -2.457 -5.165 12.364 1.00 92.94 93 LYS A N 1
ATOM 713 C CA . LYS A 1 93 ? -2.208 -6.576 12.678 1.00 92.94 93 LYS A CA 1
ATOM 714 C C . LYS A 1 93 ? -2.536 -7.477 11.480 1.00 92.94 93 LYS A C 1
ATOM 716 O O . LYS A 1 93 ? -3.493 -7.223 10.753 1.00 92.94 93 LYS A O 1
ATOM 721 N N . ASP A 1 94 ? -1.734 -8.528 11.307 1.00 93.44 94 ASP A N 1
ATOM 722 C CA . ASP A 1 94 ? -1.912 -9.564 10.280 1.00 93.44 94 ASP A CA 1
ATOM 723 C C . ASP A 1 94 ? -1.945 -9.002 8.845 1.00 93.44 94 ASP A C 1
ATOM 725 O O . ASP A 1 94 ? -2.491 -9.609 7.923 1.00 93.44 94 ASP A O 1
ATOM 729 N N . SER A 1 95 ? -1.338 -7.828 8.652 1.00 96.94 95 SER A N 1
ATOM 730 C CA . SER A 1 95 ? -1.243 -7.188 7.351 1.00 96.94 95 SER A CA 1
ATOM 731 C C . SER A 1 95 ? -0.161 -7.825 6.480 1.00 96.94 95 SER A C 1
ATOM 733 O O . SER A 1 95 ? 0.875 -8.303 6.962 1.00 96.94 95 SER A O 1
ATOM 735 N N . VAL A 1 96 ? -0.402 -7.799 5.168 1.00 98.00 96 VAL A N 1
ATOM 736 C CA . VAL A 1 96 ? 0.538 -8.252 4.141 1.00 98.00 96 VAL A CA 1
ATOM 737 C C . VAL A 1 96 ? 0.550 -7.292 2.957 1.00 98.00 96 VAL A C 1
ATOM 739 O O . VAL A 1 96 ? -0.494 -6.832 2.504 1.00 98.00 96 VAL A O 1
ATOM 742 N N . LYS A 1 97 ? 1.740 -6.988 2.455 1.00 97.69 97 LYS A N 1
ATOM 743 C CA . LYS A 1 97 ? 2.003 -6.187 1.268 1.00 97.69 97 LYS A CA 1
ATOM 744 C C . LYS A 1 97 ? 2.598 -7.080 0.195 1.00 97.69 97 LYS A C 1
ATOM 746 O O . LYS A 1 97 ? 3.584 -7.774 0.446 1.00 97.69 97 LYS A O 1
ATOM 751 N N . PHE A 1 98 ? 2.047 -7.003 -1.006 1.00 96.69 98 PHE A N 1
ATOM 752 C CA . PHE A 1 98 ? 2.666 -7.553 -2.202 1.00 96.69 98 PHE A CA 1
ATOM 753 C C . PHE A 1 98 ? 3.374 -6.438 -2.963 1.00 96.69 98 PHE A C 1
ATOM 755 O O . PHE A 1 98 ? 2.812 -5.357 -3.143 1.00 96.69 98 PHE A O 1
ATOM 762 N N . ALA A 1 99 ? 4.616 -6.695 -3.361 1.00 95.12 99 ALA A N 1
ATOM 763 C CA . ALA A 1 99 ? 5.429 -5.779 -4.147 1.00 95.12 99 ALA A CA 1
ATOM 764 C C . ALA A 1 99 ? 5.804 -6.436 -5.478 1.00 95.12 99 ALA A C 1
ATOM 766 O O . ALA A 1 99 ? 6.323 -7.555 -5.492 1.00 95.12 99 ALA A O 1
ATOM 767 N N . ILE A 1 100 ? 5.535 -5.737 -6.576 1.00 92.12 100 ILE A N 1
ATOM 768 C CA . ILE A 1 100 ? 5.953 -6.107 -7.929 1.00 92.12 100 ILE A CA 1
ATOM 769 C C . ILE A 1 100 ? 6.909 -5.030 -8.422 1.00 92.12 100 ILE A C 1
ATOM 771 O O . ILE A 1 100 ? 6.657 -3.844 -8.221 1.00 92.12 100 ILE A O 1
ATOM 775 N N . TYR A 1 101 ? 7.979 -5.447 -9.093 1.00 89.38 101 TYR A N 1
ATOM 776 C CA . TYR A 1 101 ? 8.891 -4.539 -9.772 1.00 89.38 101 TYR A CA 1
ATOM 777 C C . TYR A 1 101 ? 9.026 -4.924 -11.242 1.00 89.38 101 TYR A C 1
ATOM 779 O O . TYR A 1 101 ? 9.453 -6.033 -11.570 1.00 89.38 101 TYR A O 1
ATOM 787 N N . ILE A 1 102 ? 8.669 -3.997 -12.125 1.00 84.56 102 ILE A N 1
ATOM 788 C CA . ILE A 1 102 ? 8.875 -4.115 -13.561 1.00 84.56 102 ILE A CA 1
ATOM 789 C C . ILE A 1 102 ? 10.306 -3.650 -13.855 1.00 84.56 102 ILE A C 1
ATOM 791 O O . ILE A 1 102 ? 10.631 -2.486 -13.597 1.00 84.56 102 ILE A O 1
ATOM 795 N N . PRO A 1 103 ? 11.176 -4.524 -14.393 1.00 79.88 103 PRO A N 1
ATOM 796 C CA . PRO A 1 103 ? 12.552 -4.164 -14.704 1.00 79.88 103 PRO A CA 1
ATOM 797 C C . PRO A 1 103 ? 12.626 -3.175 -15.881 1.00 79.88 103 PRO A C 1
ATOM 799 O O . PRO A 1 103 ? 11.625 -2.655 -16.380 1.00 79.88 103 PRO A O 1
ATOM 802 N N . ALA A 1 104 ? 13.845 -2.905 -16.345 1.00 77.00 104 ALA A N 1
ATOM 803 C CA . ALA A 1 104 ? 14.077 -2.098 -17.536 1.00 77.00 104 ALA A CA 1
ATOM 804 C C . ALA A 1 104 ? 13.221 -2.578 -18.736 1.00 77.00 104 ALA A C 1
ATOM 806 O O . ALA A 1 104 ? 13.095 -3.788 -18.942 1.00 77.00 104 ALA A O 1
ATOM 807 N N . PRO A 1 105 ? 12.690 -1.659 -19.565 1.00 81.69 105 PRO A N 1
ATOM 808 C CA . PRO A 1 105 ? 12.958 -0.218 -19.565 1.00 81.69 105 PRO A CA 1
ATOM 809 C C . PRO A 1 105 ? 12.040 0.616 -18.657 1.00 81.69 105 PRO A C 1
ATOM 811 O O . PRO A 1 105 ? 12.303 1.805 -18.513 1.00 81.69 105 PRO A O 1
ATOM 814 N N . SER A 1 106 ? 10.992 0.032 -18.067 1.00 81.62 106 SER A N 1
ATOM 815 C CA . SER A 1 106 ? 9.983 0.795 -17.318 1.00 81.62 106 SER A CA 1
ATOM 816 C C . SER A 1 106 ? 10.444 1.196 -15.916 1.00 81.62 106 SER A C 1
ATOM 818 O O . SER A 1 106 ? 10.117 2.296 -15.490 1.00 81.62 106 SER A O 1
ATOM 820 N N . PHE A 1 107 ? 11.209 0.338 -15.223 1.00 83.94 107 PHE A N 1
ATOM 821 C CA . PHE A 1 107 ? 11.674 0.566 -13.840 1.00 83.94 107 PHE A CA 1
ATOM 822 C C . PHE A 1 107 ? 10.541 1.012 -12.898 1.00 83.94 107 PHE A C 1
ATOM 824 O O . PHE A 1 107 ? 10.651 2.041 -12.241 1.00 83.94 107 PHE A O 1
ATOM 831 N N . PHE A 1 108 ? 9.449 0.247 -12.859 1.00 87.19 108 PHE A N 1
ATOM 832 C CA . PHE A 1 108 ? 8.215 0.644 -12.178 1.00 87.19 108 PHE A CA 1
ATOM 833 C C . PHE A 1 108 ? 7.846 -0.331 -11.061 1.00 87.19 108 PHE A C 1
ATOM 835 O O . PHE A 1 108 ? 7.697 -1.530 -11.303 1.00 87.19 108 PHE A O 1
ATOM 842 N N . GLY A 1 109 ? 7.683 0.180 -9.847 1.00 90.75 109 GLY A N 1
ATOM 843 C CA . GLY A 1 109 ? 7.199 -0.545 -8.682 1.00 90.75 109 GLY A CA 1
ATOM 844 C C . GLY A 1 109 ? 5.699 -0.368 -8.452 1.00 90.75 109 GLY A C 1
ATOM 845 O O . GLY A 1 109 ? 5.172 0.738 -8.546 1.00 90.75 109 GLY A O 1
ATOM 846 N N . ALA A 1 110 ? 5.024 -1.461 -8.093 1.00 92.12 110 ALA A N 1
ATOM 847 C CA . ALA A 1 110 ? 3.636 -1.468 -7.639 1.00 92.12 110 ALA A CA 1
ATOM 848 C C . ALA A 1 110 ? 3.509 -2.184 -6.287 1.00 92.12 110 ALA A C 1
ATOM 850 O O . ALA A 1 110 ? 4.147 -3.212 -6.032 1.00 92.12 110 ALA A O 1
ATOM 851 N N . TYR A 1 111 ? 2.660 -1.644 -5.417 1.00 95.44 111 TYR A N 1
ATOM 852 C CA . TYR A 1 111 ? 2.537 -2.023 -4.016 1.00 95.44 111 TYR A CA 1
ATOM 853 C C . TYR A 1 111 ? 1.066 -2.156 -3.629 1.00 95.44 111 TYR A C 1
ATOM 855 O O . TYR A 1 111 ? 0.318 -1.178 -3.634 1.00 95.44 111 TYR A O 1
ATOM 863 N N . VAL A 1 112 ? 0.659 -3.356 -3.220 1.00 96.62 112 VAL A N 1
ATOM 864 C CA . VAL A 1 112 ? -0.717 -3.621 -2.783 1.00 96.62 112 VAL A CA 1
ATOM 865 C C . VAL A 1 112 ? -0.710 -4.120 -1.351 1.00 96.62 112 VAL A C 1
ATOM 867 O O . VAL A 1 112 ? -0.144 -5.172 -1.053 1.00 96.62 112 VAL A O 1
ATOM 870 N N . GLY A 1 113 ? -1.333 -3.356 -0.458 1.00 97.62 113 GLY A N 1
ATOM 871 C CA . GLY A 1 113 ? -1.444 -3.689 0.957 1.00 97.62 113 GLY A CA 1
ATOM 872 C C . GLY A 1 113 ? -2.784 -4.311 1.300 1.00 97.62 113 GLY A C 1
ATOM 873 O O . GLY A 1 113 ? -3.826 -3.848 0.838 1.00 97.62 113 GLY A O 1
ATOM 874 N N . PHE A 1 114 ? -2.772 -5.301 2.184 1.00 98.06 114 PHE A N 1
ATOM 875 C CA . PHE A 1 114 ? -3.964 -5.966 2.683 1.00 98.06 114 PHE A CA 1
ATOM 876 C C . PHE A 1 114 ? -3.939 -6.127 4.200 1.00 98.06 114 PHE A C 1
ATOM 878 O O . PHE A 1 114 ? -2.881 -6.280 4.805 1.00 98.06 114 PHE A O 1
ATOM 885 N N . ALA A 1 115 ? -5.127 -6.169 4.795 1.00 97.31 115 ALA A N 1
ATOM 886 C CA . ALA A 1 115 ? -5.354 -6.613 6.165 1.00 97.31 115 ALA A CA 1
ATOM 887 C C . ALA A 1 115 ? -6.778 -7.176 6.316 1.00 97.31 115 ALA A C 1
ATOM 889 O O . ALA A 1 115 ? -7.693 -6.680 5.639 1.00 97.31 115 ALA A O 1
ATOM 890 N N . PRO A 1 116 ? -6.995 -8.148 7.221 1.00 95.62 116 PRO A N 1
ATOM 891 C CA . PRO A 1 116 ? -8.333 -8.651 7.541 1.00 95.62 116 PRO A CA 1
ATOM 892 C C . PRO A 1 116 ? -9.250 -7.522 8.065 1.00 95.62 116 PRO A C 1
ATOM 894 O O . PRO A 1 116 ? -8.767 -6.506 8.567 1.00 95.62 116 PRO A O 1
ATOM 897 N N . THR A 1 117 ? -10.576 -7.656 7.921 1.00 88.81 117 THR A N 1
ATOM 898 C CA . THR A 1 117 ? -11.551 -6.630 8.366 1.00 88.81 117 THR A CA 1
ATOM 899 C C . THR A 1 117 ? -12.107 -6.832 9.785 1.00 88.81 117 THR A C 1
ATOM 901 O O . THR A 1 117 ? -12.637 -5.868 10.325 1.00 88.81 117 THR A O 1
ATOM 904 N N . ALA A 1 118 ? -12.000 -8.041 10.358 1.00 76.88 118 ALA A N 1
ATOM 905 C CA . ALA A 1 118 ? -12.246 -8.487 11.755 1.00 76.88 118 ALA A CA 1
ATOM 906 C C . ALA A 1 118 ? -12.541 -10.010 11.711 1.00 76.88 118 ALA A C 1
ATOM 908 O O . ALA A 1 118 ? -13.155 -10.443 10.735 1.00 76.88 118 ALA A O 1
ATOM 909 N N . GLU A 1 119 ? -12.182 -10.890 12.656 1.00 49.91 119 GLU A N 1
ATOM 910 C CA . GLU A 1 119 ? -11.333 -10.846 13.870 1.00 49.91 119 GLU A CA 1
ATOM 911 C C . GLU A 1 119 ? -10.069 -11.708 13.687 1.00 49.91 119 GLU A C 1
ATOM 913 O O . GLU A 1 119 ? -10.149 -12.717 12.947 1.00 49.91 119 GLU A O 1
#

Sequence (119 aa):
MKQSQTGIQRVELNCYDNPIYCPFCGAVAFETDSGKHESMKPCGHVLFLAHDEGFEYRSDRFDAAMDIVGTPDEAIDLGDGGYDGFTNRVSIKDSVKFAIYIPAPSFFGAYVGFAPTAE

Radius of gyration: 14.16 Å; chains: 1; bounding box: 28×30×44 Å

pLDDT: mean 87.04, std 15.36, range [38.44, 98.06]